Protein AF-A0AAV5SK08-F1 (afdb_monomer_lite)

Radius of gyration: 27.43 Å; chains: 1; bounding box: 64×22×74 Å

InterPro domains:
  IPR014752 Arrestin-like, C-terminal domain superfamily [G3DSA:2.60.40.640] (42-97)
  IPR014756 Immunoglobulin E-set [SSF81296] (46-95)

Organism: NCBI:txid358040

pLDDT: mean 78.0, std 9.45, range [55.44, 89.5]

Sequence (97 aa):
LVILIVVSCVIGVIFVVGLIIYCVWKCGKKKEIAERIRDLDKVKKKAEISIQLDSPNTLFVPGVEVTGSMTLIVNEPVIAKSVTISILGMAETHFTV

Secondary structure (DSSP, 8-state):
-HHHHHHHHHHHHHHHHHHHHHHHHHHHHHHHHHHHHHHHHHHHTTEEEEEEESSTTS---TT----EEEEEEESS---------------------

Foldseek 3Di:
DVVVVVVVVVVVVVVVVVVVVVVVVVVVVVVVVVVVVVVVVVVCLFKDKDKAWPCPPDDDDPPDDTDTDIDIDGPDDDDDPDDDDDDDDDDDDDDDD

Structure (mmCIF, N/CA/C/O backbone):
data_AF-A0AAV5SK08-F1
#
_entry.id   AF-A0AAV5SK08-F1
#
loop_
_atom_site.group_PDB
_atom_site.id
_atom_site.type_symbol
_atom_site.label_atom_id
_atom_site.label_alt_id
_atom_site.label_comp_id
_atom_site.label_asym_id
_atom_site.label_entity_id
_atom_site.label_seq_id
_atom_site.pdbx_PDB_ins_code
_atom_site.Cartn_x
_atom_site.Cartn_y
_atom_site.Cartn_z
_atom_site.occupancy
_atom_site.B_iso_or_equiv
_atom_site.auth_seq_id
_atom_site.auth_comp_id
_atom_site.auth_asym_id
_atom_site.auth_atom_id
_atom_site.pdbx_PDB_model_num
ATOM 1 N N . LEU A 1 1 ? 44.022 3.459 49.968 1.00 69.50 1 LEU A N 1
ATOM 2 C CA . LEU A 1 1 ? 42.855 2.564 50.163 1.00 69.50 1 LEU A CA 1
ATOM 3 C C . LEU A 1 1 ? 41.530 3.334 50.182 1.00 69.50 1 LEU A C 1
ATOM 5 O O . LEU A 1 1 ? 40.691 3.065 49.340 1.00 69.50 1 LEU A O 1
ATOM 9 N N . VAL A 1 2 ? 41.361 4.336 51.056 1.00 76.81 2 VAL A N 1
ATOM 10 C CA . VAL A 1 2 ? 40.108 5.120 51.185 1.00 76.81 2 VAL A CA 1
ATOM 11 C C . VAL A 1 2 ? 39.688 5.821 49.883 1.00 76.81 2 VAL A C 1
ATOM 13 O O . VAL A 1 2 ? 38.533 5.737 49.488 1.00 76.81 2 VAL A O 1
ATOM 16 N N . ILE A 1 3 ? 40.630 6.432 49.159 1.00 75.44 3 ILE A N 1
ATOM 17 C CA . ILE A 1 3 ? 40.349 7.134 47.890 1.00 75.44 3 ILE A CA 1
ATOM 18 C C . ILE A 1 3 ? 39.813 6.174 46.812 1.00 75.44 3 ILE A C 1
ATOM 20 O O . ILE A 1 3 ? 38.878 6.513 46.095 1.00 75.44 3 ILE A O 1
ATOM 24 N N . LEU A 1 4 ? 40.342 4.947 46.742 1.00 74.75 4 LEU A N 1
ATOM 25 C CA . LEU A 1 4 ? 39.885 3.913 45.802 1.00 74.75 4 LEU A CA 1
ATOM 26 C C . LEU A 1 4 ? 38.432 3.487 46.067 1.00 74.75 4 LEU A C 1
ATOM 28 O O . LEU A 1 4 ? 37.672 3.274 45.124 1.00 74.75 4 LEU A O 1
ATOM 32 N N . ILE A 1 5 ? 38.031 3.421 47.339 1.00 75.25 5 ILE A N 1
ATOM 33 C CA . ILE A 1 5 ? 36.658 3.081 47.739 1.00 75.25 5 ILE A CA 1
ATOM 34 C C . ILE A 1 5 ? 35.695 4.191 47.303 1.00 75.25 5 ILE A C 1
ATOM 36 O O . ILE A 1 5 ? 34.671 3.907 46.680 1.00 75.25 5 ILE A O 1
ATOM 40 N N . VAL A 1 6 ? 36.064 5.454 47.547 1.00 78.50 6 VAL A N 1
ATOM 41 C CA . VAL A 1 6 ? 35.254 6.622 47.168 1.00 78.50 6 VAL A CA 1
ATOM 42 C C . VAL A 1 6 ? 35.087 6.710 45.648 1.00 78.50 6 VAL A C 1
ATOM 44 O O . VAL A 1 6 ? 33.971 6.896 45.169 1.00 78.50 6 VAL A O 1
ATOM 47 N N . VAL A 1 7 ? 36.157 6.496 44.877 1.00 79.38 7 VAL A N 1
ATOM 48 C CA . VAL A 1 7 ? 36.103 6.525 43.405 1.00 79.38 7 VAL A CA 1
ATOM 49 C C . VAL A 1 7 ? 35.182 5.430 42.850 1.00 79.38 7 VAL A C 1
ATOM 51 O O . VAL A 1 7 ? 34.398 5.705 41.942 1.00 79.38 7 VAL A O 1
ATOM 54 N N . SER A 1 8 ? 35.199 4.219 43.423 1.00 79.19 8 SER A N 1
ATOM 55 C CA . SER A 1 8 ? 34.309 3.135 42.974 1.00 79.19 8 SER A CA 1
ATOM 56 C C . SER A 1 8 ? 32.823 3.441 43.219 1.00 79.19 8 SER A C 1
ATOM 58 O O . SER A 1 8 ? 31.991 3.172 42.352 1.00 79.19 8 SER A O 1
ATOM 60 N N . CYS A 1 9 ? 32.492 4.088 44.344 1.00 81.69 9 CYS A N 1
ATOM 61 C CA . CYS A 1 9 ? 31.123 4.509 44.646 1.00 81.69 9 CYS A CA 1
ATOM 62 C C . CYS A 1 9 ? 30.627 5.579 43.667 1.00 81.69 9 CYS A C 1
ATOM 64 O O . CYS A 1 9 ? 29.498 5.494 43.186 1.00 81.69 9 CYS A O 1
ATOM 66 N N . VAL A 1 10 ? 31.467 6.562 43.330 1.00 82.94 10 VAL A N 1
ATOM 67 C CA . VAL A 1 10 ? 31.097 7.643 42.401 1.00 82.94 10 VAL A CA 1
ATOM 68 C C . VAL A 1 10 ? 30.814 7.094 40.999 1.00 82.94 10 VAL A C 1
ATOM 70 O O . VAL A 1 10 ? 29.805 7.452 40.393 1.00 82.94 10 VAL A O 1
ATOM 73 N N . ILE A 1 11 ? 31.642 6.167 40.508 1.00 82.00 11 ILE A N 1
ATOM 74 C CA . ILE A 1 11 ? 31.435 5.509 39.207 1.00 82.00 11 ILE A CA 1
ATOM 75 C C . ILE A 1 11 ? 30.133 4.697 39.209 1.00 82.00 11 ILE A C 1
ATOM 77 O O . ILE A 1 11 ? 29.369 4.766 38.246 1.00 82.00 11 ILE A O 1
ATOM 81 N N . GLY A 1 12 ? 29.844 3.985 40.304 1.00 81.19 12 GLY A N 1
ATOM 82 C CA . GLY A 1 12 ? 28.597 3.236 40.466 1.00 81.19 12 GLY A CA 1
ATOM 83 C C . GLY A 1 12 ? 27.354 4.121 40.350 1.00 81.19 12 GLY A C 1
ATOM 84 O O . GLY A 1 12 ? 26.427 3.785 39.615 1.00 81.19 12 GLY A O 1
ATOM 85 N N . VAL A 1 13 ? 27.351 5.288 41.002 1.00 84.12 13 VAL A N 1
ATOM 86 C CA . VAL A 1 13 ? 26.221 6.231 40.943 1.00 84.12 13 VAL A CA 1
ATOM 87 C C . VAL A 1 13 ? 26.034 6.798 39.533 1.00 84.12 13 VAL A C 1
ATOM 89 O O . VAL A 1 13 ? 24.909 6.839 39.035 1.00 84.12 13 VAL A O 1
ATOM 92 N N . ILE A 1 14 ? 27.122 7.172 38.851 1.00 85.62 14 ILE A N 1
ATOM 93 C CA . ILE A 1 14 ? 27.063 7.692 37.474 1.00 85.62 14 ILE A CA 1
ATOM 94 C C . ILE A 1 14 ? 26.491 6.637 36.518 1.00 85.62 14 ILE A C 1
ATOM 96 O O . ILE A 1 14 ? 25.656 6.958 35.670 1.00 85.62 14 ILE A O 1
ATOM 100 N N . PHE A 1 15 ? 26.886 5.371 36.679 1.00 87.81 15 PHE A N 1
ATOM 101 C CA . PHE A 1 15 ? 26.403 4.280 35.835 1.00 87.81 15 PHE A CA 1
ATOM 102 C C . PHE A 1 15 ? 24.900 4.031 36.019 1.00 87.81 15 PHE A C 1
ATOM 104 O O . PHE A 1 15 ? 24.174 3.868 35.038 1.00 87.81 15 PHE A O 1
ATOM 111 N N . VAL A 1 16 ? 24.414 4.073 37.266 1.00 86.69 16 VAL A N 1
ATOM 112 C CA . VAL A 1 16 ? 22.986 3.912 37.587 1.00 86.69 16 VAL A CA 1
ATOM 113 C C . VAL A 1 16 ? 22.156 5.049 36.988 1.00 86.69 16 VAL A C 1
ATOM 115 O O . VAL A 1 16 ? 21.137 4.792 36.346 1.00 86.69 16 VAL A O 1
ATOM 118 N N . VAL A 1 17 ? 22.605 6.300 37.121 1.00 86.44 17 VAL A N 1
ATOM 119 C CA . VAL A 1 17 ? 21.905 7.462 36.546 1.00 86.44 17 VAL A CA 1
ATOM 120 C C . VAL A 1 17 ? 21.897 7.401 35.014 1.00 86.44 17 VAL A C 1
ATOM 122 O O . VAL A 1 17 ? 20.852 7.619 34.398 1.00 86.44 17 VAL A O 1
ATOM 125 N N . GLY A 1 18 ? 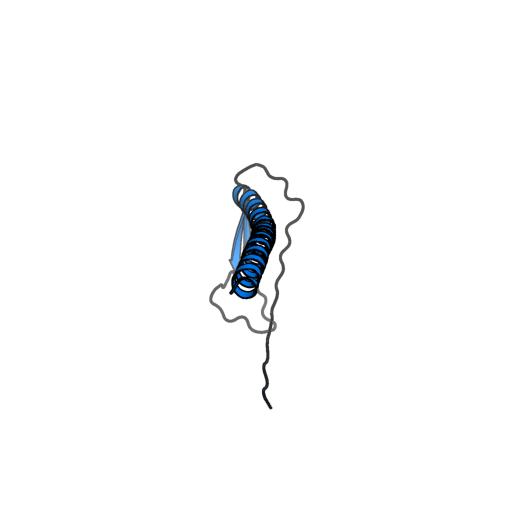23.020 7.029 34.391 1.00 84.62 18 GLY A N 1
ATOM 126 C CA . GLY A 1 18 ? 23.115 6.852 32.939 1.00 84.62 18 GLY A CA 1
ATOM 127 C C . GLY A 1 18 ? 22.1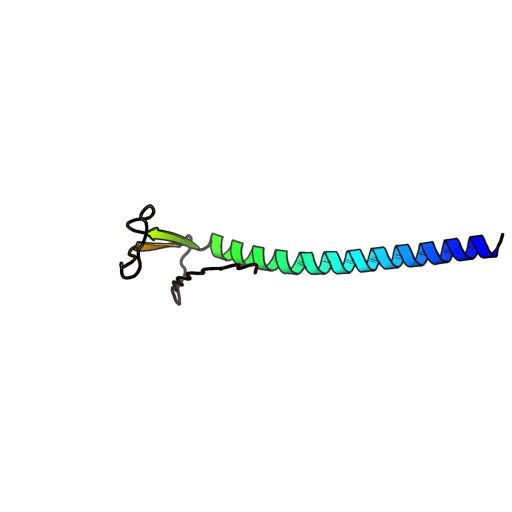56 5.783 32.402 1.00 84.62 18 GLY A C 1
ATOM 128 O O . GLY A 1 18 ? 21.491 6.003 31.387 1.00 84.62 18 GLY A O 1
ATOM 129 N N . LEU A 1 19 ? 22.013 4.661 33.114 1.00 86.38 19 LEU A N 1
ATOM 130 C CA . LEU A 1 19 ? 21.070 3.589 32.776 1.00 86.38 19 LEU A CA 1
ATOM 131 C C . LEU A 1 19 ? 19.610 4.050 32.846 1.00 86.38 19 LEU A C 1
ATOM 133 O O . LEU A 1 19 ? 18.827 3.735 31.949 1.00 86.38 19 LEU A O 1
ATOM 137 N N . ILE A 1 20 ? 19.245 4.826 33.871 1.00 84.81 20 ILE A N 1
ATOM 138 C CA . ILE A 1 20 ? 17.886 5.365 34.022 1.00 84.81 20 ILE A CA 1
ATOM 139 C C . ILE A 1 20 ? 17.565 6.321 32.868 1.00 84.81 20 ILE A C 1
ATOM 141 O O . ILE A 1 20 ? 16.525 6.170 32.226 1.00 84.81 20 ILE A O 1
ATOM 145 N N . ILE A 1 21 ? 18.469 7.253 32.548 1.00 83.94 21 ILE A N 1
ATOM 146 C CA . ILE A 1 21 ? 18.285 8.207 31.442 1.00 83.94 21 ILE A CA 1
ATOM 147 C C . ILE A 1 21 ? 18.154 7.465 30.107 1.00 83.94 21 ILE A C 1
ATOM 149 O O . ILE A 1 21 ? 17.238 7.747 29.331 1.00 83.94 21 ILE A O 1
ATOM 153 N N . TYR A 1 22 ? 19.015 6.475 29.856 1.00 82.00 22 TYR A N 1
ATOM 154 C CA . TYR A 1 22 ? 18.946 5.658 28.646 1.00 82.00 22 TYR A CA 1
ATOM 155 C C . TYR A 1 22 ? 17.615 4.898 28.540 1.00 82.00 22 TYR A C 1
ATOM 157 O O . TYR A 1 22 ? 16.983 4.902 27.481 1.00 82.00 22 TYR A O 1
ATOM 165 N N . CYS A 1 23 ? 17.148 4.289 29.633 1.00 78.12 23 CYS A N 1
ATOM 166 C CA . CYS A 1 23 ? 15.861 3.595 29.681 1.00 78.12 23 CYS A CA 1
ATOM 167 C C . CYS A 1 23 ? 14.682 4.538 29.413 1.00 78.12 23 CYS A C 1
ATOM 169 O O . CYS A 1 23 ? 13.806 4.193 28.620 1.00 78.12 23 CYS A O 1
ATOM 171 N N . VAL A 1 24 ? 14.668 5.734 30.011 1.00 78.06 24 VAL A N 1
ATOM 172 C CA . VAL A 1 24 ? 13.614 6.738 29.787 1.00 78.06 24 VAL A CA 1
ATOM 173 C C . VAL A 1 24 ? 13.610 7.204 28.330 1.00 78.06 24 VAL A C 1
ATOM 175 O O . VAL A 1 24 ? 12.554 7.212 27.695 1.00 78.06 24 VAL A O 1
ATOM 178 N N . TRP A 1 25 ? 14.781 7.508 27.764 1.00 76.25 25 TRP A N 1
ATOM 179 C CA . TRP A 1 25 ? 14.909 7.941 26.371 1.00 76.25 25 TRP A CA 1
ATOM 180 C C . TRP A 1 25 ? 14.468 6.849 25.383 1.00 76.25 25 TRP A C 1
ATOM 182 O O . TRP A 1 25 ? 13.698 7.105 24.452 1.00 76.25 25 TRP A O 1
ATOM 192 N N . LYS A 1 26 ? 14.873 5.596 25.626 1.00 72.69 26 LYS A N 1
ATOM 193 C CA . LYS A 1 26 ? 14.490 4.440 24.803 1.00 72.69 26 LYS A CA 1
ATOM 194 C C . LYS A 1 26 ? 12.998 4.108 24.917 1.00 72.69 26 LYS A C 1
ATOM 196 O O . LYS A 1 26 ? 12.377 3.755 23.914 1.00 72.69 26 LYS A O 1
ATOM 201 N N . CYS A 1 27 ? 12.405 4.252 26.104 1.00 65.00 27 CYS A N 1
ATOM 202 C CA . CYS A 1 27 ? 10.961 4.104 26.307 1.00 65.00 27 CYS A CA 1
ATOM 203 C C . CYS A 1 27 ? 10.160 5.205 25.605 1.00 65.00 27 CYS A C 1
ATOM 205 O O . CYS A 1 27 ? 9.113 4.905 25.034 1.00 65.00 27 CYS A O 1
ATOM 207 N N . GLY A 1 28 ? 10.653 6.449 25.602 1.00 64.25 28 GLY A N 1
ATOM 208 C CA . GLY A 1 28 ? 10.028 7.569 24.896 1.00 64.25 28 GLY A CA 1
ATOM 209 C C . GLY A 1 28 ? 9.872 7.295 23.399 1.00 64.25 28 GLY A C 1
ATOM 210 O O . GLY A 1 28 ? 8.755 7.323 22.886 1.00 64.25 28 GLY A O 1
ATOM 211 N N . LYS A 1 29 ? 10.958 6.901 22.717 1.00 55.44 29 LYS A N 1
ATOM 212 C CA . LYS A 1 29 ? 10.914 6.580 21.276 1.00 55.44 29 LYS A CA 1
ATOM 213 C C . LYS A 1 29 ? 10.001 5.401 20.921 1.00 55.44 29 LYS A C 1
ATOM 215 O O . LYS A 1 29 ? 9.436 5.380 19.831 1.00 55.44 29 LYS A O 1
ATOM 220 N N . LYS A 1 30 ? 9.832 4.417 21.812 1.00 56.91 30 LYS A N 1
ATOM 221 C CA . LYS A 1 30 ? 8.932 3.276 21.557 1.00 56.91 30 LYS A CA 1
ATOM 222 C C . LYS A 1 30 ? 7.448 3.658 21.568 1.00 56.91 30 LYS A C 1
ATOM 224 O O . LYS A 1 30 ? 6.663 2.988 20.901 1.00 56.91 30 LYS A O 1
ATOM 229 N N . LYS A 1 31 ? 7.053 4.700 22.307 1.00 60.91 31 LYS A N 1
ATOM 230 C CA . LYS A 1 31 ? 5.639 5.091 22.443 1.00 60.91 31 LYS A CA 1
ATOM 231 C C . LYS A 1 31 ? 5.082 5.739 21.176 1.00 60.91 31 LYS A C 1
ATOM 233 O O . LYS A 1 31 ? 3.990 5.376 20.755 1.00 60.91 31 LYS A O 1
ATOM 238 N N . GLU A 1 32 ? 5.856 6.612 20.539 1.00 59.56 32 GLU A N 1
ATOM 239 C CA . GLU A 1 32 ? 5.417 7.358 19.349 1.00 59.56 32 GLU A CA 1
ATOM 240 C C . GLU A 1 32 ? 5.149 6.441 18.141 1.00 59.56 32 GLU A C 1
ATOM 242 O O . GLU A 1 32 ? 4.176 6.609 17.406 1.00 59.56 32 GLU A O 1
ATOM 247 N N . ILE A 1 33 ? 5.961 5.394 17.976 1.00 62.34 33 ILE A N 1
ATOM 248 C CA . ILE A 1 33 ? 5.801 4.415 16.890 1.00 62.34 33 ILE A CA 1
ATOM 249 C C . ILE A 1 33 ? 4.568 3.524 17.127 1.00 62.34 33 ILE A C 1
ATOM 251 O O . ILE A 1 33 ? 3.832 3.215 16.191 1.00 62.34 33 ILE A O 1
ATOM 255 N N . ALA A 1 34 ? 4.300 3.140 18.378 1.00 63.16 34 ALA A N 1
ATOM 256 C CA . ALA A 1 34 ? 3.168 2.281 18.728 1.00 63.16 34 ALA A CA 1
ATOM 257 C C . ALA A 1 34 ? 1.801 2.979 18.595 1.00 63.16 34 ALA A C 1
ATOM 259 O O . ALA A 1 34 ? 0.774 2.321 18.424 1.00 63.16 34 ALA A O 1
ATOM 260 N N . GLU A 1 35 ? 1.763 4.306 18.701 1.00 64.50 35 GLU A N 1
ATOM 261 C CA . GLU A 1 35 ? 0.543 5.091 18.510 1.00 64.50 35 GLU A CA 1
ATOM 262 C C . GLU A 1 35 ? 0.172 5.204 17.027 1.00 64.50 35 GLU A C 1
ATOM 264 O O . GLU A 1 35 ? -0.944 4.848 16.656 1.00 64.50 35 GLU A O 1
ATOM 269 N N . ARG A 1 36 ? 1.141 5.516 16.154 1.00 61.03 36 ARG A N 1
ATOM 270 C CA . ARG A 1 36 ? 0.919 5.562 14.696 1.00 61.03 36 ARG A CA 1
ATOM 271 C C . ARG A 1 36 ? 0.441 4.231 14.109 1.00 61.03 36 ARG A C 1
ATOM 273 O O . ARG A 1 36 ? -0.402 4.220 13.217 1.00 61.03 36 ARG A O 1
ATOM 280 N N . ILE A 1 37 ? 0.950 3.105 14.614 1.00 66.44 37 ILE A N 1
ATOM 281 C CA . ILE A 1 37 ? 0.523 1.771 14.161 1.00 66.44 37 ILE A CA 1
ATOM 282 C C . ILE A 1 37 ? -0.926 1.481 14.583 1.00 66.44 37 ILE A C 1
ATOM 284 O O . ILE A 1 37 ? -1.678 0.901 13.802 1.00 66.44 37 ILE A O 1
ATOM 288 N N . ARG A 1 38 ? -1.349 1.913 15.780 1.00 64.38 38 ARG A N 1
ATOM 289 C CA . ARG A 1 38 ? -2.732 1.721 16.253 1.00 64.38 38 ARG A CA 1
ATOM 290 C C . ARG A 1 38 ? -3.748 2.506 15.431 1.00 64.38 38 ARG A C 1
ATOM 292 O O . ARG A 1 38 ? -4.826 1.979 15.167 1.00 64.38 38 ARG A O 1
ATOM 299 N N . ASP A 1 39 ? -3.412 3.719 15.006 1.00 64.69 39 ASP A N 1
ATOM 300 C CA . ASP A 1 39 ? -4.305 4.510 14.155 1.00 64.69 39 ASP A CA 1
ATOM 301 C C . ASP A 1 39 ? -4.450 3.907 12.753 1.00 64.69 39 ASP A C 1
ATOM 303 O O . ASP A 1 39 ? -5.567 3.812 12.241 1.00 64.69 39 ASP A O 1
ATOM 307 N N . LEU A 1 40 ? -3.356 3.404 12.168 1.00 61.53 40 LEU A N 1
ATOM 308 C CA . LEU A 1 40 ? -3.402 2.678 10.894 1.00 61.53 40 LEU A CA 1
ATOM 309 C C . LEU A 1 40 ? -4.257 1.407 10.992 1.00 61.53 40 LEU A C 1
ATOM 311 O O . LEU A 1 40 ? -5.068 1.137 10.106 1.00 61.53 40 LEU A O 1
ATOM 315 N N . ASP A 1 41 ? -4.132 0.661 12.088 1.00 61.28 41 ASP A N 1
ATOM 316 C CA . ASP A 1 41 ? -4.896 -0.570 12.304 1.00 61.28 41 ASP A CA 1
ATOM 317 C C . ASP A 1 41 ? -6.394 -0.290 12.540 1.00 61.28 41 ASP A C 1
ATOM 319 O O . ASP A 1 41 ? -7.272 -1.030 12.090 1.00 61.28 41 ASP A O 1
ATOM 323 N N . LYS A 1 42 ? -6.723 0.843 13.174 1.00 60.78 42 LYS A N 1
ATOM 324 C CA . LYS A 1 42 ? -8.110 1.283 13.380 1.00 60.78 42 LYS A CA 1
ATOM 325 C C . LYS A 1 42 ? -8.801 1.682 12.073 1.00 60.78 42 LYS A C 1
ATOM 327 O O . LYS A 1 42 ? -9.997 1.433 11.931 1.00 60.78 42 LYS A O 1
ATOM 332 N N . VAL A 1 43 ? -8.073 2.275 11.124 1.00 62.25 43 VAL A N 1
ATOM 333 C CA . VAL A 1 43 ? -8.589 2.572 9.775 1.00 62.25 43 VAL A CA 1
ATOM 334 C C . VAL A 1 43 ? -8.724 1.286 8.959 1.00 62.25 43 VAL A C 1
ATOM 336 O O . VAL A 1 43 ? -9.773 1.070 8.353 1.00 62.25 43 VAL A O 1
ATOM 339 N N . LYS A 1 44 ? -7.730 0.389 9.032 1.00 58.47 44 LYS A N 1
ATOM 340 C CA . LYS A 1 44 ? -7.755 -0.915 8.354 1.00 58.47 44 LYS A CA 1
ATOM 341 C C . LYS A 1 44 ? -8.934 -1.792 8.791 1.00 58.47 44 LYS A C 1
ATOM 343 O O . LYS A 1 44 ? -9.492 -2.517 7.980 1.00 58.47 44 LYS A O 1
ATOM 348 N N . LYS A 1 45 ? -9.371 -1.694 10.052 1.00 62.00 45 LYS A N 1
ATOM 349 C CA . LYS A 1 45 ? -10.581 -2.391 10.526 1.00 62.00 45 LYS A CA 1
ATOM 350 C C . LYS A 1 45 ? -11.880 -1.895 9.885 1.00 62.00 45 LYS A C 1
ATOM 352 O O . LYS A 1 45 ? -12.834 -2.664 9.796 1.00 62.00 45 LYS A O 1
ATOM 357 N N . LYS A 1 46 ? -11.937 -0.633 9.453 1.00 68.88 46 LYS A N 1
ATOM 358 C CA . LYS A 1 46 ? -13.158 -0.018 8.908 1.00 68.88 46 LYS A CA 1
ATOM 359 C C . LYS A 1 46 ? -13.271 -0.157 7.398 1.00 68.88 46 LYS A C 1
ATOM 361 O O . LYS A 1 46 ? -14.381 -0.310 6.891 1.00 68.88 46 LYS A O 1
ATOM 366 N N . ALA A 1 47 ? -12.141 -0.090 6.703 1.00 73.12 47 ALA A N 1
ATOM 367 C CA . ALA A 1 47 ? -12.092 -0.200 5.260 1.00 73.12 47 ALA A CA 1
ATOM 368 C C . ALA A 1 47 ? -10.812 -0.904 4.804 1.00 73.12 47 ALA A C 1
ATOM 370 O O . ALA A 1 47 ? -9.711 -0.588 5.257 1.00 73.12 47 ALA A O 1
ATOM 371 N N . GLU A 1 48 ? -10.969 -1.828 3.871 1.00 82.25 48 GLU A N 1
ATOM 372 C CA . GLU A 1 48 ? -9.901 -2.516 3.169 1.00 82.25 48 GLU A CA 1
ATOM 373 C C . GLU A 1 48 ? -9.846 -2.012 1.724 1.00 82.25 48 GLU A C 1
ATOM 375 O O . GLU A 1 48 ? -10.873 -1.814 1.075 1.00 82.25 48 GLU A O 1
ATOM 380 N N . ILE A 1 49 ? -8.636 -1.769 1.222 1.00 83.31 49 ILE A N 1
ATOM 381 C CA . ILE A 1 49 ? -8.406 -1.330 -0.155 1.00 83.31 49 ILE A CA 1
ATOM 382 C C . ILE A 1 49 ? -7.752 -2.486 -0.901 1.00 83.31 49 ILE A C 1
ATOM 384 O O . ILE A 1 49 ? -6.666 -2.928 -0.529 1.00 83.31 49 ILE A O 1
ATOM 388 N N . SER A 1 50 ? -8.398 -2.943 -1.968 1.00 85.19 50 SER A N 1
ATOM 389 C CA . SER A 1 50 ? -7.859 -3.930 -2.897 1.00 85.19 50 SER A CA 1
ATOM 390 C C . SER A 1 50 ? -7.616 -3.262 -4.246 1.00 85.19 50 SER A C 1
ATOM 392 O O . SER A 1 50 ? -8.519 -2.640 -4.803 1.00 85.19 50 SER A O 1
ATOM 394 N N . ILE A 1 51 ? -6.393 -3.360 -4.761 1.00 86.56 51 ILE A N 1
ATOM 395 C CA . ILE A 1 51 ? -6.015 -2.836 -6.077 1.00 86.56 51 ILE A CA 1
ATOM 396 C C . ILE A 1 51 ? -5.676 -4.035 -6.954 1.00 86.56 51 ILE A C 1
ATOM 398 O O . ILE A 1 51 ? -4.849 -4.863 -6.574 1.00 86.56 51 ILE A O 1
ATOM 402 N N . GLN A 1 52 ? -6.311 -4.127 -8.116 1.00 88.44 52 GLN A N 1
ATOM 403 C CA . GLN A 1 52 ? -6.057 -5.162 -9.110 1.00 88.44 52 GLN A CA 1
ATOM 404 C C . GLN A 1 52 ? -5.669 -4.493 -10.418 1.00 88.44 52 GLN A C 1
ATOM 406 O O . GLN A 1 52 ? -6.436 -3.713 -10.972 1.00 88.44 52 GLN A O 1
ATOM 411 N N . LEU A 1 53 ? -4.468 -4.784 -10.903 1.00 88.12 53 LEU A N 1
ATOM 412 C CA . LEU A 1 53 ? -4.067 -4.400 -12.251 1.00 88.12 53 LEU A CA 1
ATOM 413 C C . LEU A 1 53 ? -4.627 -5.426 -13.231 1.00 88.12 53 LEU A C 1
ATOM 415 O O . LEU A 1 53 ? -4.643 -6.615 -12.916 1.00 88.12 53 LEU A O 1
ATOM 419 N N . ASP A 1 54 ? -5.032 -4.987 -14.419 1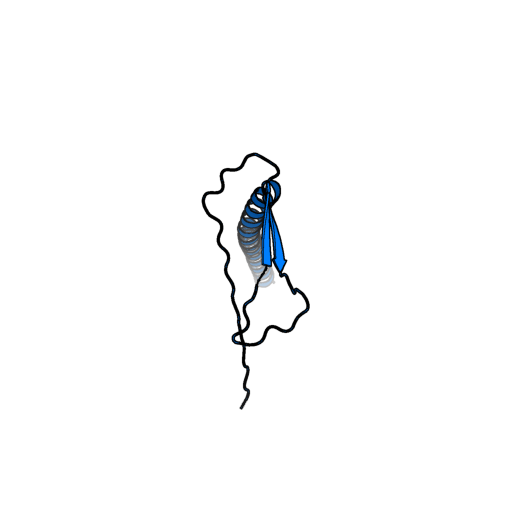.00 87.44 54 ASP A N 1
ATOM 420 C CA . ASP A 1 54 ? -5.587 -5.899 -15.429 1.00 87.44 54 ASP A CA 1
ATOM 421 C C . ASP A 1 54 ? -4.528 -6.893 -15.927 1.00 87.44 54 ASP A C 1
ATOM 423 O O . ASP A 1 54 ? -4.833 -8.009 -16.340 1.00 87.44 54 ASP A O 1
ATOM 427 N N . SER A 1 55 ? -3.256 -6.494 -15.869 1.00 85.69 55 SER A N 1
ATOM 428 C CA . SER A 1 55 ? -2.104 -7.315 -16.240 1.00 85.69 55 SER A CA 1
ATOM 429 C C . SER A 1 55 ? -1.030 -7.257 -15.144 1.00 85.69 55 SER A C 1
ATOM 431 O O . SER A 1 55 ? -0.035 -6.550 -15.270 1.00 85.69 55 SER A O 1
ATOM 433 N N . PRO A 1 56 ? -1.205 -7.982 -14.025 1.00 79.25 56 PRO A N 1
ATOM 434 C CA . PRO A 1 56 ? -0.333 -7.845 -12.855 1.00 79.25 56 PRO A CA 1
ATOM 435 C C . PRO A 1 56 ? 1.070 -8.437 -13.062 1.00 79.25 56 PRO A C 1
ATOM 437 O O . PRO A 1 56 ? 2.002 -8.063 -12.359 1.00 79.25 56 PRO A O 1
ATOM 440 N N . ASN A 1 57 ? 1.226 -9.343 -14.033 1.00 81.19 57 ASN A N 1
ATOM 441 C CA . ASN A 1 57 ? 2.471 -10.076 -14.289 1.00 81.19 57 ASN A CA 1
ATOM 442 C C . ASN A 1 57 ? 3.191 -9.626 -15.570 1.00 81.19 57 ASN A C 1
ATOM 444 O O . ASN A 1 57 ? 4.117 -10.297 -16.024 1.00 81.19 57 ASN A O 1
ATOM 448 N N . THR A 1 58 ? 2.750 -8.535 -16.197 1.00 79.06 58 THR A N 1
ATOM 449 C CA . THR A 1 58 ? 3.358 -8.045 -17.436 1.00 79.06 58 THR A CA 1
ATOM 450 C C . THR A 1 58 ? 4.444 -7.022 -17.159 1.00 79.06 58 THR A C 1
ATOM 452 O O . THR A 1 58 ? 4.345 -6.210 -16.241 1.00 79.06 58 THR A O 1
ATOM 455 N N . LEU A 1 59 ? 5.471 -7.030 -18.004 1.00 80.56 59 LEU A N 1
ATOM 456 C CA . LEU A 1 59 ? 6.451 -5.958 -18.037 1.00 80.56 59 LEU A CA 1
ATOM 457 C C . LEU A 1 59 ? 5.799 -4.717 -18.660 1.00 80.56 59 LEU A C 1
ATOM 459 O O . LEU A 1 59 ? 5.441 -4.728 -19.838 1.00 80.56 59 LEU A O 1
ATOM 463 N N . PHE A 1 60 ? 5.651 -3.653 -17.878 1.00 82.25 60 PHE A N 1
ATOM 464 C CA . PHE A 1 60 ? 5.188 -2.369 -18.393 1.00 82.25 60 PHE A CA 1
ATOM 465 C C . PHE A 1 60 ? 6.362 -1.618 -19.019 1.00 82.25 60 PHE A C 1
ATOM 467 O O . PHE A 1 60 ? 7.402 -1.430 -18.386 1.00 82.25 60 PHE A O 1
ATOM 474 N N . VAL A 1 61 ? 6.199 -1.201 -20.273 1.00 85.12 61 VAL A N 1
ATOM 475 C CA . VAL A 1 61 ? 7.192 -0.405 -21.006 1.00 85.12 61 VAL A CA 1
ATOM 476 C C . VAL A 1 61 ? 6.749 1.057 -21.096 1.00 85.12 61 VAL A C 1
ATOM 478 O O . VAL A 1 61 ? 5.547 1.336 -21.056 1.00 85.12 61 VAL A O 1
ATOM 481 N N . PRO A 1 62 ? 7.690 2.013 -21.211 1.00 85.00 62 PRO A N 1
ATOM 482 C CA . PRO A 1 62 ? 7.348 3.427 -21.320 1.00 85.00 62 PRO A CA 1
ATOM 483 C C . PRO A 1 62 ? 6.370 3.696 -22.468 1.00 85.00 62 PRO A C 1
ATOM 485 O O . PRO A 1 62 ? 6.556 3.201 -23.577 1.00 85.00 62 PRO A O 1
ATOM 488 N N . GLY A 1 63 ? 5.342 4.500 -22.197 1.00 85.69 63 GLY A N 1
ATOM 489 C CA . GLY A 1 63 ? 4.304 4.844 -23.173 1.00 85.69 63 GLY A CA 1
ATOM 490 C C . GLY A 1 63 ? 3.139 3.854 -23.256 1.00 85.69 63 GLY A C 1
ATOM 491 O O . GLY A 1 63 ? 2.193 4.121 -23.989 1.00 85.69 63 GLY A O 1
ATOM 492 N N . VAL A 1 64 ? 3.170 2.752 -22.501 1.00 84.25 64 VAL A N 1
ATOM 493 C CA . VAL A 1 64 ? 2.027 1.839 -22.370 1.00 84.25 64 VAL A CA 1
ATOM 494 C C . VAL A 1 64 ? 1.167 2.251 -21.183 1.00 84.25 64 VAL A C 1
ATOM 496 O O . VAL A 1 64 ? 1.671 2.517 -20.090 1.00 84.25 64 VAL A O 1
ATOM 499 N N . GLU A 1 65 ? -0.142 2.306 -21.410 1.00 84.19 65 GLU A N 1
ATOM 500 C CA . GLU A 1 65 ? -1.116 2.600 -20.366 1.00 84.19 65 GLU A CA 1
ATOM 501 C C . GLU A 1 65 ? -1.172 1.467 -19.338 1.00 84.19 65 GLU A C 1
ATOM 503 O O . GLU A 1 65 ? -1.179 0.283 -19.677 1.00 84.19 65 GLU A O 1
ATOM 508 N N . VAL A 1 66 ? -1.222 1.844 -18.061 1.00 85.88 66 VAL A N 1
ATOM 509 C CA . VAL A 1 66 ? -1.425 0.910 -16.953 1.00 85.88 66 VAL A CA 1
ATOM 510 C C . VAL A 1 66 ? -2.880 1.015 -16.528 1.00 85.88 66 VAL A C 1
ATOM 512 O O . VAL A 1 66 ? -3.304 2.055 -16.023 1.00 85.88 66 VAL A O 1
ATOM 515 N N . THR A 1 67 ? -3.635 -0.060 -16.723 1.00 88.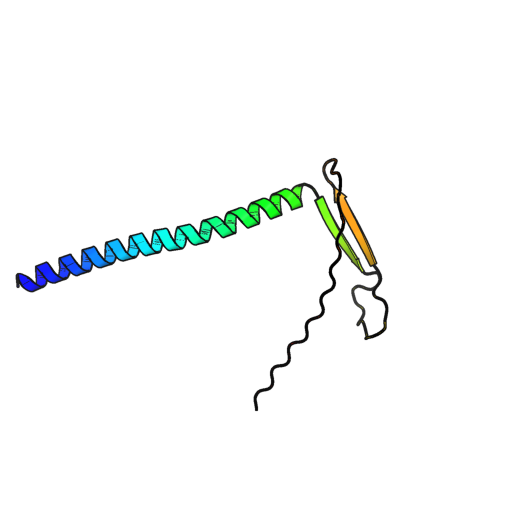50 67 THR A N 1
ATOM 516 C CA . THR A 1 67 ? -5.052 -0.134 -16.365 1.00 88.50 67 THR A CA 1
ATOM 517 C C . THR A 1 67 ? -5.281 -1.108 -15.213 1.00 88.50 67 THR A C 1
ATOM 519 O O . THR A 1 67 ? -4.502 -2.035 -14.958 1.00 88.50 67 THR A O 1
ATOM 522 N N . GLY A 1 68 ? -6.345 -0.856 -14.461 1.00 89.00 68 GLY A N 1
ATOM 523 C CA . GLY A 1 68 ? -6.722 -1.671 -13.323 1.00 89.00 68 GLY A CA 1
ATOM 524 C C . GLY A 1 68 ? -7.967 -1.141 -12.632 1.00 89.00 68 GLY A C 1
ATOM 525 O O . GLY A 1 68 ? -8.520 -0.097 -12.982 1.00 89.00 68 GLY A O 1
ATOM 526 N N . SER A 1 69 ? -8.381 -1.861 -11.601 1.00 89.50 69 SER A N 1
ATOM 527 C CA . SER A 1 69 ? -9.510 -1.530 -10.751 1.00 89.50 69 SER A CA 1
ATOM 528 C C . SER A 1 69 ? -9.073 -1.387 -9.295 1.00 89.50 69 SER A C 1
ATOM 530 O O . SER A 1 69 ? -8.172 -2.069 -8.803 1.00 89.50 69 SER A O 1
ATOM 532 N N . MET A 1 70 ? -9.731 -0.474 -8.585 1.00 86.62 70 MET A N 1
ATOM 533 C CA . MET A 1 70 ? -9.582 -0.307 -7.145 1.00 86.62 70 MET A CA 1
ATOM 534 C C . MET A 1 70 ? -10.933 -0.573 -6.490 1.00 86.62 70 MET A C 1
ATOM 536 O O . MET A 1 70 ? -11.928 0.072 -6.813 1.00 86.62 70 MET A O 1
ATOM 540 N N . THR A 1 71 ? -10.950 -1.503 -5.543 1.00 87.94 71 THR A N 1
ATOM 541 C CA . THR A 1 71 ? -12.127 -1.855 -4.753 1.00 87.94 71 THR A CA 1
ATOM 542 C C . THR A 1 71 ? -11.908 -1.423 -3.310 1.00 87.94 71 THR A C 1
ATOM 544 O O . THR A 1 71 ? -10.944 -1.835 -2.666 1.00 87.94 71 THR A O 1
ATOM 547 N N . LEU A 1 72 ? -12.812 -0.587 -2.799 1.00 85.75 72 LEU A N 1
ATOM 548 C CA . LEU A 1 72 ? -12.865 -0.206 -1.392 1.00 85.75 72 LEU A CA 1
ATOM 549 C C . LEU A 1 72 ? -13.932 -1.059 -0.699 1.00 85.75 72 LEU A C 1
ATOM 551 O O . LEU A 1 72 ? -15.126 -0.868 -0.926 1.00 85.75 72 LEU A O 1
ATOM 555 N N . ILE A 1 73 ? -13.504 -1.998 0.137 1.00 85.62 73 ILE A N 1
ATOM 556 C CA . ILE A 1 73 ? -14.386 -2.855 0.928 1.00 85.62 73 ILE A CA 1
ATOM 557 C C . ILE A 1 73 ? -14.571 -2.187 2.287 1.00 85.62 73 ILE A C 1
ATOM 559 O O . ILE A 1 73 ? -13.617 -2.027 3.040 1.00 85.62 73 ILE A O 1
ATOM 563 N N . VAL A 1 74 ? -15.793 -1.771 2.605 1.00 84.88 74 VAL A N 1
ATOM 564 C CA . VAL A 1 74 ? -16.132 -1.129 3.882 1.00 84.88 74 VAL A CA 1
ATOM 565 C C . VAL A 1 74 ? -16.935 -2.085 4.756 1.00 84.88 74 VAL A C 1
ATOM 567 O O . VAL A 1 74 ? -17.943 -2.633 4.318 1.00 84.88 74 VAL A O 1
ATOM 570 N N . ASN A 1 75 ? -16.494 -2.276 6.000 1.00 82.56 75 ASN A N 1
ATOM 571 C CA . ASN A 1 75 ? -17.169 -3.154 6.966 1.00 82.56 75 ASN A CA 1
ATOM 572 C C . ASN A 1 75 ? -18.313 -2.442 7.706 1.00 82.56 75 ASN A C 1
ATOM 574 O O . ASN A 1 75 ? -19.206 -3.082 8.252 1.00 82.56 75 ASN A O 1
ATOM 578 N N . GLU A 1 76 ? -18.282 -1.111 7.729 1.00 81.88 76 GLU A N 1
ATOM 579 C CA . GLU A 1 76 ? -19.277 -0.243 8.356 1.00 81.88 76 GLU A CA 1
ATOM 580 C C . GLU A 1 76 ? -19.641 0.890 7.380 1.00 81.88 76 GLU A C 1
ATOM 582 O O . GLU A 1 76 ? -18.830 1.227 6.512 1.00 81.88 76 GLU A O 1
ATOM 587 N N . PRO A 1 77 ? -20.819 1.527 7.507 1.00 79.75 77 PRO A N 1
ATOM 588 C CA . PRO A 1 77 ? -21.174 2.681 6.686 1.00 79.75 77 PRO A CA 1
ATOM 589 C C . PRO A 1 77 ? -20.167 3.823 6.882 1.00 79.75 77 PRO A C 1
ATOM 591 O O . PRO A 1 77 ? -20.095 4.438 7.947 1.00 79.75 77 PRO A O 1
ATOM 594 N N . VAL A 1 78 ? -19.383 4.119 5.846 1.00 79.31 78 VAL A N 1
ATOM 595 C CA . VAL A 1 78 ? -18.370 5.180 5.854 1.00 79.31 78 VAL A CA 1
ATOM 596 C C . VAL A 1 78 ? -18.614 6.115 4.677 1.00 79.31 78 VAL A C 1
ATOM 598 O O . VAL A 1 78 ? -18.728 5.683 3.534 1.00 79.31 78 VAL A O 1
ATOM 601 N N . ILE A 1 79 ? -18.653 7.419 4.956 1.00 80.00 79 ILE A N 1
ATOM 602 C CA . ILE A 1 79 ? -18.685 8.453 3.919 1.00 80.00 79 ILE A CA 1
ATOM 603 C C . ILE A 1 79 ? -17.244 8.704 3.467 1.00 80.00 79 ILE A C 1
ATOM 605 O O . ILE A 1 79 ? -16.459 9.333 4.182 1.00 80.00 79 ILE A O 1
ATOM 609 N N . ALA A 1 80 ? -16.885 8.204 2.286 1.00 77.31 80 ALA A N 1
ATOM 610 C CA . ALA A 1 80 ? -15.601 8.507 1.667 1.00 77.31 80 ALA A CA 1
ATOM 611 C C . ALA A 1 80 ? -15.596 9.962 1.167 1.00 77.31 80 ALA A C 1
ATOM 613 O O . ALA A 1 80 ? -16.431 10.344 0.352 1.00 77.31 80 ALA A O 1
ATOM 614 N N . LYS A 1 81 ? -14.659 10.784 1.660 1.00 82.56 81 LYS A N 1
ATOM 615 C CA . LYS A 1 81 ? -14.495 12.176 1.200 1.00 82.56 81 LYS A CA 1
ATOM 616 C C . LYS A 1 81 ? -13.722 12.266 -0.114 1.00 82.56 81 LYS A C 1
ATOM 618 O O . LYS A 1 81 ? -14.070 13.064 -0.975 1.00 82.56 81 LYS A O 1
ATOM 623 N N . SER A 1 82 ? -12.666 11.467 -0.245 1.00 83.69 82 SER A N 1
ATOM 624 C CA . SER A 1 82 ? -11.839 11.388 -1.446 1.00 83.69 82 SER A CA 1
ATOM 625 C C . SER A 1 82 ? -11.154 10.029 -1.533 1.00 83.69 82 SER A C 1
ATOM 627 O O . SER A 1 82 ? -10.863 9.404 -0.511 1.00 83.69 82 SER A O 1
ATOM 629 N N . VAL A 1 83 ? -10.868 9.602 -2.760 1.00 82.25 83 VAL A N 1
ATOM 630 C CA . VAL A 1 83 ? -10.003 8.462 -3.069 1.00 82.25 83 VAL A CA 1
ATOM 631 C C . VAL A 1 83 ? -8.808 9.006 -3.839 1.00 82.25 83 VAL A C 1
ATOM 633 O O . VAL A 1 83 ? -8.991 9.681 -4.849 1.00 82.25 83 VAL A O 1
ATOM 636 N N . THR A 1 84 ? -7.598 8.735 -3.353 1.00 84.50 84 THR A N 1
ATOM 637 C CA . THR A 1 84 ? -6.355 9.219 -3.966 1.00 84.50 84 THR A CA 1
ATOM 638 C C . THR A 1 84 ? -5.499 8.029 -4.363 1.00 84.50 84 THR A C 1
ATOM 640 O O . THR A 1 84 ? -5.195 7.182 -3.525 1.00 84.50 84 THR A O 1
ATOM 643 N N . ILE A 1 85 ? -5.096 7.987 -5.631 1.00 82.69 85 ILE A N 1
ATOM 644 C CA . ILE A 1 85 ? -4.183 6.981 -6.173 1.00 82.69 85 ILE A CA 1
ATOM 645 C C . ILE A 1 85 ? -2.879 7.695 -6.525 1.00 82.69 85 ILE A C 1
ATOM 647 O O . ILE A 1 85 ? -2.895 8.671 -7.273 1.00 82.69 85 ILE A O 1
ATOM 651 N N . SER A 1 86 ? -1.762 7.210 -5.985 1.00 84.50 86 SER A N 1
ATOM 652 C CA . SER A 1 86 ? -0.428 7.759 -6.240 1.00 84.50 86 SER A CA 1
ATOM 653 C C . SER A 1 86 ? 0.463 6.678 -6.835 1.00 84.50 86 SER A C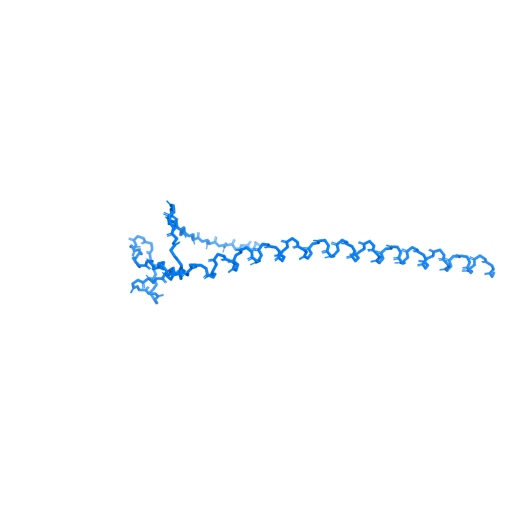 1
ATOM 655 O O . SER A 1 86 ? 0.675 5.639 -6.212 1.00 84.50 86 SER A O 1
ATOM 657 N N . ILE A 1 87 ? 0.996 6.933 -8.030 1.00 81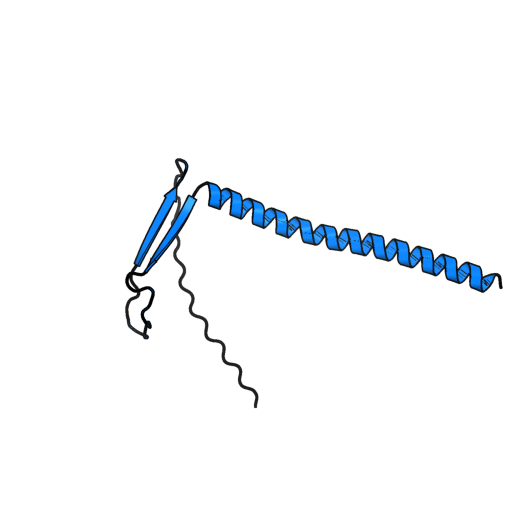.50 87 ILE A N 1
ATOM 658 C CA . ILE A 1 87 ? 1.921 6.039 -8.733 1.00 81.50 87 ILE A CA 1
ATOM 659 C C . ILE A 1 87 ? 3.315 6.666 -8.660 1.00 81.50 87 ILE A C 1
ATOM 661 O O . ILE A 1 87 ? 3.494 7.816 -9.058 1.00 81.50 87 ILE A O 1
ATOM 665 N N . LEU A 1 88 ? 4.294 5.926 -8.136 1.00 87.12 88 LEU A N 1
ATOM 666 C CA . LEU A 1 88 ? 5.669 6.392 -7.955 1.00 87.12 88 LEU A CA 1
ATOM 667 C C . LEU A 1 88 ? 6.644 5.392 -8.586 1.00 87.12 88 LEU A C 1
ATOM 669 O O . LEU A 1 88 ? 6.692 4.236 -8.174 1.00 87.12 88 LEU A O 1
ATOM 673 N N . GLY A 1 89 ? 7.430 5.848 -9.563 1.00 83.12 89 GLY A N 1
ATOM 674 C CA . GLY A 1 89 ? 8.561 5.106 -10.120 1.00 83.12 89 GLY A CA 1
ATOM 675 C C . GLY A 1 89 ? 9.874 5.717 -9.637 1.00 83.12 89 GLY A C 1
ATOM 676 O O . GLY A 1 89 ? 10.106 6.904 -9.852 1.00 83.12 89 GLY A O 1
ATOM 677 N N . MET A 1 90 ? 10.721 4.926 -8.980 1.00 87.50 90 MET A N 1
ATOM 678 C CA . MET A 1 90 ? 12.046 5.348 -8.515 1.00 87.50 90 MET A CA 1
ATOM 679 C C . MET A 1 90 ? 13.113 4.502 -9.206 1.00 87.50 90 MET A C 1
ATOM 681 O O . MET A 1 90 ? 12.988 3.281 -9.267 1.00 87.50 90 MET A O 1
ATOM 685 N N . ALA A 1 91 ? 14.153 5.155 -9.720 1.00 85.25 91 ALA A N 1
ATOM 686 C CA . ALA A 1 91 ? 15.334 4.502 -10.267 1.00 85.25 91 ALA A CA 1
ATOM 687 C C . ALA A 1 91 ? 16.560 5.049 -9.534 1.00 85.25 91 ALA A C 1
ATOM 689 O O . ALA A 1 91 ? 16.829 6.248 -9.582 1.00 85.25 91 ALA A O 1
ATOM 690 N N . GLU A 1 92 ? 17.280 4.173 -8.840 1.00 87.94 92 GLU A N 1
ATOM 691 C CA . GLU A 1 92 ? 18.516 4.521 -8.145 1.00 87.94 92 GLU A CA 1
ATOM 692 C C . GLU A 1 92 ? 19.701 3.991 -8.949 1.00 87.94 92 GLU A C 1
ATOM 694 O O . GLU A 1 92 ? 19.781 2.806 -9.271 1.00 87.94 92 GLU A O 1
ATOM 699 N N . THR A 1 93 ? 20.626 4.881 -9.292 1.00 84.25 93 THR A N 1
ATOM 700 C CA . THR A 1 93 ? 21.862 4.527 -9.988 1.00 84.25 93 THR A CA 1
ATOM 701 C C . THR A 1 93 ? 23.044 4.839 -9.090 1.00 84.25 93 THR A C 1
ATOM 703 O O . THR A 1 93 ? 23.305 6.002 -8.778 1.00 84.25 93 THR A O 1
ATOM 706 N N . HIS A 1 94 ? 23.777 3.805 -8.693 1.00 79.62 94 HIS A N 1
ATOM 707 C CA . HIS A 1 94 ? 25.031 3.954 -7.969 1.00 79.62 94 HIS A CA 1
ATOM 708 C C . HIS A 1 94 ? 26.189 3.738 -8.935 1.00 79.62 94 HIS A C 1
ATOM 710 O O . HIS A 1 94 ? 26.394 2.632 -9.430 1.00 79.62 94 HIS A O 1
ATOM 716 N N . PHE A 1 95 ? 26.952 4.797 -9.194 1.00 75.25 95 PHE A N 1
ATOM 717 C CA . PHE A 1 95 ? 28.205 4.717 -9.936 1.00 75.25 95 PHE A CA 1
ATOM 718 C C . PHE A 1 95 ? 29.346 4.903 -8.939 1.00 75.25 95 PHE A C 1
ATOM 720 O O . PHE A 1 95 ? 29.382 5.900 -8.218 1.00 75.25 95 PHE A O 1
ATOM 727 N N . THR A 1 96 ? 30.258 3.940 -8.875 1.00 65.62 96 THR A N 1
ATOM 728 C CA . THR A 1 96 ? 31.556 4.107 -8.209 1.00 65.62 96 THR A CA 1
ATOM 729 C C . THR A 1 96 ? 32.586 4.293 -9.315 1.00 65.62 96 THR A C 1
ATOM 731 O O . THR A 1 96 ? 32.647 3.466 -10.223 1.00 65.62 96 THR A O 1
ATOM 734 N N . VAL A 1 97 ? 33.299 5.422 -9.281 1.00 59.62 97 VAL A N 1
ATOM 735 C CA . VAL A 1 97 ? 34.389 5.749 -10.217 1.00 59.62 97 VAL A CA 1
ATOM 736 C C . VAL A 1 97 ? 35.677 5.106 -9.729 1.00 59.62 97 VAL A C 1
ATOM 738 O O . VAL A 1 97 ? 35.929 5.202 -8.506 1.00 59.62 97 VAL A O 1
#